Protein AF-A0A5J4R605-F1 (afdb_monomer_lite)

Structure (mmCIF, N/CA/C/O backbone):
data_AF-A0A5J4R605-F1
#
_entry.id   AF-A0A5J4R605-F1
#
loop_
_atom_site.group_PDB
_atom_site.id
_atom_site.type_symbol
_atom_site.label_atom_id
_atom_site.label_alt_id
_atom_site.label_comp_id
_atom_site.label_asym_id
_atom_site.label_entity_id
_atom_site.label_seq_id
_atom_site.pdbx_PDB_ins_code
_atom_site.Cartn_x
_atom_site.Cartn_y
_atom_site.Cartn_z
_atom_site.occupancy
_atom_site.B_iso_or_equiv
_atom_site.auth_seq_id
_atom_site.auth_comp_id
_atom_site.auth_asym_id
_atom_site.auth_atom_id
_atom_site.pdbx_PDB_model_num
ATOM 1 N N . MET A 1 1 ? 9.874 -11.405 -16.728 1.00 49.28 1 MET A N 1
ATOM 2 C CA . MET A 1 1 ? 8.432 -11.207 -16.455 1.00 49.28 1 MET A CA 1
ATOM 3 C C . MET A 1 1 ? 8.027 -11.418 -14.992 1.00 49.28 1 MET A C 1
ATOM 5 O O . MET A 1 1 ? 7.269 -10.596 -14.512 1.00 49.28 1 MET A O 1
ATOM 9 N N . LYS A 1 2 ? 8.553 -12.401 -14.240 1.00 59.91 2 LYS A N 1
ATOM 10 C CA . LYS A 1 2 ? 8.025 -12.756 -12.897 1.00 59.91 2 LYS A CA 1
ATOM 11 C C . LYS A 1 2 ? 8.135 -11.708 -11.766 1.00 59.91 2 LYS A C 1
ATOM 13 O O . LYS A 1 2 ? 7.339 -11.753 -10.839 1.00 59.91 2 LYS A O 1
ATOM 18 N N . HIS A 1 3 ? 9.092 -10.773 -11.793 1.00 62.06 3 HIS A N 1
ATOM 19 C CA . HIS A 1 3 ? 9.269 -9.828 -10.671 1.00 62.06 3 HIS A CA 1
ATOM 20 C C . HIS A 1 3 ? 8.166 -8.764 -10.561 1.00 62.06 3 HIS A C 1
ATOM 22 O O . HIS A 1 3 ? 7.829 -8.372 -9.448 1.00 62.06 3 HIS A O 1
ATOM 28 N N . ASN A 1 4 ? 7.579 -8.335 -11.683 1.00 75.62 4 ASN A N 1
ATOM 29 C CA . ASN A 1 4 ? 6.511 -7.334 -11.659 1.00 75.62 4 ASN A CA 1
ATOM 30 C C . ASN A 1 4 ? 5.209 -7.908 -11.069 1.00 75.62 4 ASN A C 1
ATOM 32 O O . ASN A 1 4 ? 4.538 -7.247 -10.287 1.00 75.62 4 ASN A O 1
ATOM 36 N N . GLU A 1 5 ? 4.891 -9.170 -11.366 1.00 86.31 5 GLU A N 1
ATOM 37 C CA . GLU A 1 5 ? 3.703 -9.848 -10.826 1.00 86.31 5 GLU A CA 1
ATOM 38 C C . GLU A 1 5 ? 3.772 -9.983 -9.299 1.00 86.31 5 GLU A C 1
ATOM 40 O O . GLU A 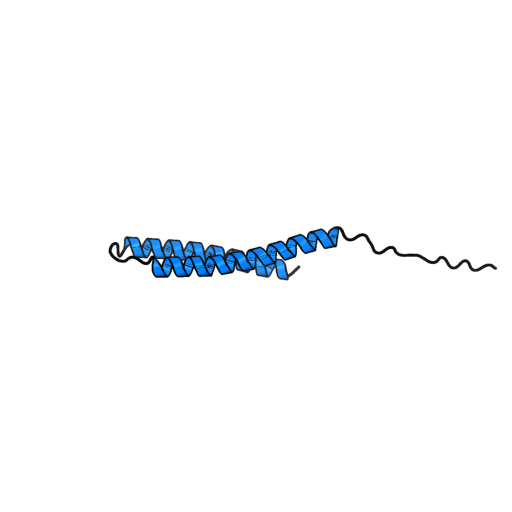1 5 ? 2.783 -9.739 -8.614 1.00 86.31 5 GLU A O 1
ATOM 45 N N . VAL A 1 6 ? 4.953 -10.301 -8.754 1.00 90.75 6 VAL A N 1
ATOM 46 C CA . VAL A 1 6 ? 5.154 -10.406 -7.300 1.00 90.75 6 VAL A CA 1
ATOM 47 C C . VAL A 1 6 ? 5.005 -9.045 -6.621 1.00 90.75 6 VAL A C 1
ATOM 49 O O . VAL A 1 6 ? 4.267 -8.938 -5.648 1.00 90.75 6 VAL A O 1
ATOM 52 N N . LEU A 1 7 ? 5.662 -7.998 -7.135 1.00 92.56 7 LEU A N 1
ATOM 53 C CA . LEU A 1 7 ? 5.563 -6.649 -6.562 1.00 92.56 7 LEU A CA 1
ATOM 54 C C . LEU A 1 7 ? 4.145 -6.080 -6.670 1.00 92.56 7 LEU A C 1
ATOM 56 O O . LEU A 1 7 ? 3.646 -5.499 -5.712 1.00 92.56 7 LEU A O 1
ATOM 60 N N . THR A 1 8 ? 3.472 -6.307 -7.799 1.00 92.38 8 THR A N 1
ATOM 61 C CA . THR A 1 8 ? 2.067 -5.923 -7.985 1.00 92.38 8 THR A CA 1
ATOM 62 C C . THR A 1 8 ? 1.164 -6.674 -7.007 1.00 92.38 8 THR A C 1
ATOM 64 O O . THR A 1 8 ? 0.293 -6.072 -6.389 1.00 92.38 8 THR A O 1
ATOM 67 N N . GLY A 1 9 ? 1.397 -7.974 -6.803 1.00 95.38 9 GLY A N 1
ATOM 68 C CA . GLY A 1 9 ? 0.660 -8.770 -5.822 1.00 95.38 9 GLY A CA 1
ATOM 69 C C . GLY A 1 9 ? 0.852 -8.273 -4.387 1.00 95.38 9 GLY A C 1
ATOM 70 O O . GLY A 1 9 ? -0.116 -8.188 -3.635 1.00 95.38 9 GLY A O 1
ATOM 71 N N . ILE A 1 10 ? 2.078 -7.889 -4.019 1.00 95.69 10 ILE A N 1
ATOM 72 C CA . ILE A 1 10 ? 2.364 -7.274 -2.716 1.00 95.69 10 ILE A CA 1
ATOM 73 C C . ILE A 1 10 ? 1.635 -5.934 -2.587 1.00 95.69 10 ILE A C 1
ATOM 75 O O . ILE A 1 10 ? 1.011 -5.695 -1.559 1.00 95.69 10 ILE A O 1
ATOM 79 N N . LEU A 1 11 ? 1.667 -5.086 -3.619 1.00 95.62 11 LEU A N 1
ATOM 80 C CA . LEU A 1 11 ? 0.968 -3.800 -3.607 1.00 95.62 11 LEU A CA 1
ATOM 81 C C . LEU A 1 11 ? -0.535 -3.981 -3.357 1.00 95.62 11 LEU A C 1
ATOM 83 O O . LEU A 1 11 ? -1.089 -3.324 -2.482 1.00 95.62 11 LEU A O 1
ATOM 87 N N . VAL A 1 12 ? -1.171 -4.917 -4.068 1.00 96.44 12 VAL A N 1
ATOM 88 C CA . VAL A 1 12 ? -2.590 -5.250 -3.865 1.00 96.44 12 VAL A CA 1
ATOM 89 C C . VAL A 1 12 ? -2.845 -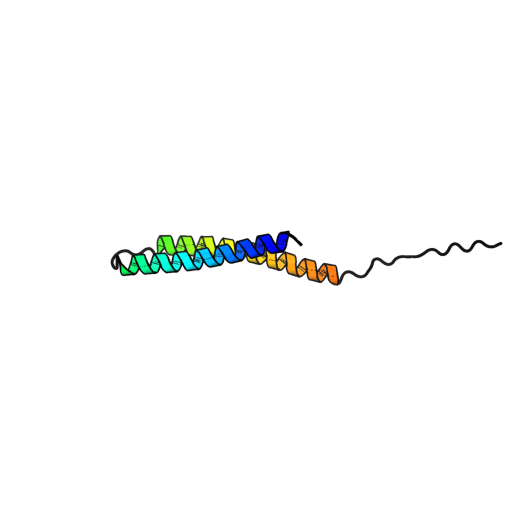5.685 -2.423 1.00 96.44 12 VAL A C 1
ATOM 91 O O . VAL A 1 12 ? -3.763 -5.173 -1.789 1.00 96.44 12 VAL A O 1
ATOM 94 N N . LYS A 1 13 ? -2.005 -6.570 -1.873 1.00 97.31 13 LYS A N 1
ATOM 95 C CA . LYS A 1 13 ? -2.146 -7.040 -0.489 1.00 97.31 13 LYS A CA 1
ATOM 96 C C . LYS A 1 13 ? -1.980 -5.922 0.540 1.00 97.31 13 LYS A C 1
ATOM 98 O O . LYS A 1 13 ? -2.700 -5.917 1.528 1.00 97.31 13 LYS A O 1
ATOM 103 N N . LEU A 1 14 ? -1.078 -4.968 0.316 1.00 97.38 14 LEU A N 1
ATOM 104 C CA . LEU A 1 14 ? -0.920 -3.810 1.202 1.00 97.38 14 LEU A CA 1
ATOM 105 C C . LEU A 1 14 ? -2.167 -2.915 1.191 1.00 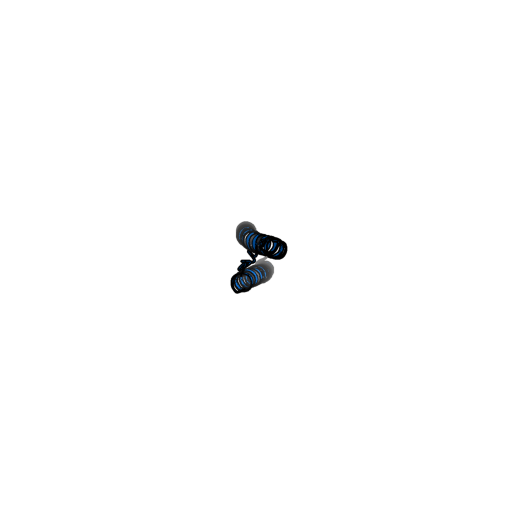97.38 14 LEU A C 1
ATOM 107 O O . LEU A 1 14 ? -2.614 -2.497 2.255 1.00 97.38 14 LEU A O 1
ATOM 111 N N . CYS A 1 15 ? -2.763 -2.681 0.019 1.00 95.62 15 CYS A N 1
ATOM 112 C CA . CYS A 1 15 ? -4.020 -1.936 -0.090 1.00 95.62 15 CYS A CA 1
ATOM 113 C C . CYS A 1 15 ? -5.200 -2.679 0.560 1.00 95.62 15 CYS A C 1
ATOM 115 O O . CYS A 1 15 ? -6.052 -2.057 1.188 1.00 95.62 15 CYS A O 1
ATOM 117 N N . GLU A 1 16 ? -5.266 -4.006 0.429 1.00 97.31 16 GLU A N 1
ATOM 118 C CA . GLU A 1 16 ? -6.260 -4.825 1.139 1.00 97.31 16 GLU A CA 1
ATOM 119 C C . GLU A 1 16 ? -6.088 -4.704 2.660 1.00 97.31 16 GLU A C 1
ATOM 121 O O . GLU A 1 16 ? -7.060 -4.419 3.353 1.00 97.31 16 GLU A O 1
ATOM 126 N N . CYS A 1 17 ? -4.855 -4.811 3.171 1.00 96.38 17 CYS A N 1
ATOM 127 C CA . CYS A 1 17 ? -4.558 -4.632 4.595 1.00 96.38 17 CYS A CA 1
ATOM 128 C C . CYS A 1 17 ? -4.986 -3.255 5.122 1.00 96.38 17 CYS A C 1
ATOM 130 O O . CYS A 1 17 ? -5.521 -3.165 6.225 1.00 96.38 17 CYS A O 1
ATOM 132 N N . GLU A 1 18 ? -4.743 -2.184 4.362 1.00 95.44 18 GLU A N 1
ATOM 133 C CA . GLU A 1 18 ? -5.164 -0.828 4.734 1.00 95.44 18 GLU A CA 1
ATOM 134 C C . GLU A 1 18 ? -6.691 -0.731 4.860 1.00 95.44 18 GLU A C 1
ATOM 136 O O . GLU A 1 18 ? -7.201 -0.251 5.874 1.00 95.44 18 GLU A O 1
ATOM 141 N N . ASN A 1 19 ? -7.425 -1.259 3.877 1.00 95.25 19 ASN A N 1
ATOM 142 C CA . ASN A 1 19 ? -8.888 -1.261 3.893 1.00 95.25 19 ASN A CA 1
ATOM 143 C C . ASN A 1 19 ? -9.459 -2.089 5.055 1.00 95.25 19 ASN A C 1
ATOM 145 O O . ASN A 1 19 ? -10.359 -1.625 5.756 1.00 95.25 19 ASN A O 1
ATOM 149 N N . GLU A 1 20 ? -8.925 -3.292 5.285 1.00 95.69 20 GLU A N 1
ATOM 150 C CA . GLU A 1 20 ? -9.355 -4.164 6.384 1.00 95.69 20 GLU A CA 1
ATOM 151 C C . GLU A 1 20 ? -9.096 -3.521 7.752 1.00 95.69 20 GLU A C 1
ATOM 153 O O . GLU A 1 20 ? -9.931 -3.617 8.653 1.00 95.69 20 GLU A O 1
ATOM 158 N N . PHE A 1 21 ? -7.963 -2.831 7.915 1.00 93.00 21 PHE A N 1
ATOM 159 C CA . PHE A 1 21 ? -7.654 -2.120 9.151 1.00 93.00 21 PHE A CA 1
ATOM 160 C C . PHE A 1 21 ? -8.648 -0.983 9.414 1.00 93.00 21 PHE A C 1
ATOM 162 O O . PHE A 1 21 ? -9.188 -0.894 10.516 1.00 93.00 21 PHE A O 1
ATOM 169 N N . ILE A 1 22 ? -8.949 -0.160 8.403 1.00 91.00 22 ILE A N 1
ATOM 170 C CA . ILE A 1 22 ? -9.939 0.926 8.510 1.00 91.00 22 ILE A CA 1
ATOM 171 C C . ILE A 1 22 ? -11.310 0.376 8.921 1.00 91.00 22 ILE A C 1
ATOM 173 O O . ILE A 1 22 ? -11.975 0.934 9.800 1.00 91.00 22 ILE A O 1
ATOM 177 N N . GLU A 1 23 ? -11.737 -0.735 8.318 1.00 93.00 23 GLU A N 1
ATOM 178 C CA . GLU A 1 23 ? -13.009 -1.376 8.653 1.00 93.00 23 GLU A CA 1
ATOM 179 C C . GLU A 1 23 ? -13.031 -1.872 10.107 1.00 93.00 23 GLU A C 1
ATOM 181 O O . GLU A 1 23 ? -14.003 -1.640 10.833 1.00 93.00 23 GLU A O 1
ATOM 186 N N . GLN A 1 24 ? -11.940 -2.484 10.573 1.00 90.69 24 GLN A N 1
ATOM 187 C CA . GLN A 1 24 ? -11.816 -2.934 11.959 1.00 90.69 24 GLN A CA 1
ATOM 188 C C . GLN A 1 24 ? -11.824 -1.770 12.953 1.00 90.69 24 GLN A C 1
ATOM 190 O O . GLN A 1 24 ? -12.548 -1.835 13.950 1.00 90.69 24 GLN A O 1
ATOM 195 N N . VAL A 1 25 ? -11.080 -0.693 12.680 1.00 87.81 25 VAL A N 1
ATOM 196 C CA . VAL A 1 25 ? -11.071 0.517 13.517 1.00 87.81 25 VAL A CA 1
ATOM 197 C C . VAL A 1 25 ? -12.480 1.085 13.631 1.00 87.81 25 VAL A C 1
ATOM 199 O O . VAL A 1 25 ? -12.949 1.341 14.740 1.00 87.81 25 VAL A O 1
ATOM 202 N N . LYS A 1 26 ? -13.206 1.191 12.513 1.00 88.50 26 LYS A N 1
ATOM 203 C CA . LYS A 1 26 ? -14.588 1.678 12.508 1.00 88.50 26 LYS A CA 1
ATOM 204 C C . LYS A 1 26 ? -15.498 0.845 13.416 1.00 88.50 26 LYS A C 1
ATOM 206 O O . LYS A 1 26 ? -16.183 1.409 14.266 1.00 88.50 26 LYS A O 1
ATOM 211 N N . ILE A 1 27 ? -15.473 -0.484 13.286 1.00 90.38 27 ILE A N 1
ATOM 212 C CA . ILE A 1 27 ? -16.298 -1.390 14.107 1.00 90.38 27 ILE A CA 1
ATOM 213 C C . ILE A 1 27 ? -15.952 -1.258 15.596 1.00 90.38 27 ILE A C 1
ATOM 215 O O . ILE A 1 27 ? -16.838 -1.293 16.455 1.00 90.38 27 ILE A O 1
ATOM 219 N N . ILE A 1 28 ? -14.667 -1.130 15.925 1.00 86.69 28 ILE A N 1
ATOM 220 C CA . ILE A 1 28 ? -14.214 -0.994 17.310 1.00 86.69 28 ILE A CA 1
ATOM 221 C C . ILE A 1 28 ? -14.679 0.342 17.898 1.00 86.69 28 ILE A C 1
ATOM 223 O O . ILE A 1 28 ? -15.234 0.345 19.000 1.00 86.69 28 ILE A O 1
ATOM 227 N N . CYS A 1 29 ? -14.518 1.444 17.163 1.00 85.81 29 CYS A N 1
ATOM 228 C CA . CYS A 1 29 ? -14.958 2.777 17.575 1.00 85.81 29 CYS A CA 1
ATOM 229 C C . CYS A 1 29 ? -16.482 2.852 17.756 1.00 85.81 29 CYS A C 1
ATOM 231 O O . CYS A 1 29 ? -16.955 3.446 18.723 1.00 85.81 29 CYS A O 1
ATOM 233 N N . GLU A 1 30 ? -17.260 2.195 16.886 1.00 88.75 30 GLU A N 1
ATOM 234 C CA . GLU A 1 30 ? -18.720 2.080 17.030 1.00 88.75 30 GLU A CA 1
ATOM 235 C C . GLU A 1 30 ? -19.123 1.325 18.308 1.00 88.75 30 GLU A C 1
ATOM 237 O O . GLU A 1 30 ? -20.121 1.664 18.946 1.00 88.75 30 GLU A O 1
ATOM 242 N N . ARG A 1 31 ? -18.351 0.304 18.703 1.00 88.00 31 ARG A N 1
ATOM 243 C CA . ARG A 1 31 ? -18.633 -0.514 19.895 1.00 88.00 31 ARG A CA 1
ATOM 244 C C . ARG A 1 31 ? -18.110 0.091 21.197 1.00 88.00 31 ARG A C 1
ATOM 246 O O . ARG A 1 31 ? -18.683 -0.188 22.246 1.00 88.00 31 ARG A O 1
ATOM 253 N N . ASN A 1 32 ? -17.040 0.884 21.150 1.00 87.00 32 ASN A N 1
ATOM 254 C CA . ASN A 1 32 ? -16.379 1.461 22.324 1.00 87.00 32 ASN A CA 1
ATOM 255 C C . ASN A 1 32 ? -16.053 2.950 22.102 1.00 87.00 32 ASN A C 1
ATOM 257 O O . ASN A 1 32 ? -14.888 3.305 21.926 1.00 87.00 32 ASN A O 1
ATOM 261 N N . PRO A 1 33 ? -17.053 3.846 22.171 1.00 80.81 33 PRO A N 1
ATOM 262 C CA . PRO A 1 33 ? -16.901 5.254 21.787 1.00 80.81 33 PRO A CA 1
ATOM 263 C C . PRO A 1 33 ? -15.992 6.077 22.715 1.00 80.81 33 PRO A C 1
ATOM 265 O O . PRO A 1 33 ? -15.649 7.210 22.399 1.00 80.81 33 PRO A O 1
ATOM 268 N N . THR A 1 34 ? -15.619 5.539 23.879 1.00 84.88 34 THR A N 1
ATOM 269 C CA . THR A 1 34 ? -14.716 6.197 24.836 1.00 84.88 34 THR A CA 1
ATOM 270 C C . THR A 1 34 ? -13.253 5.801 24.655 1.00 84.88 34 THR A C 1
ATOM 272 O O . THR A 1 34 ? -12.398 6.346 25.349 1.00 84.88 34 THR A O 1
ATOM 275 N N . VAL A 1 35 ? -12.959 4.821 23.796 1.00 78.81 35 VAL A N 1
ATOM 276 C CA . VAL A 1 35 ? -11.595 4.348 23.552 1.00 78.81 35 VAL A CA 1
ATOM 277 C C . VAL A 1 35 ? -11.088 4.969 22.260 1.00 78.81 35 VAL A C 1
ATOM 279 O O . VAL A 1 35 ? -11.693 4.793 21.207 1.00 78.81 35 VAL A O 1
ATOM 282 N N . THR A 1 36 ? -9.969 5.684 22.347 1.00 76.31 36 THR A N 1
ATOM 283 C CA . THR A 1 36 ? -9.251 6.207 21.184 1.00 76.31 36 THR A CA 1
ATOM 284 C C . THR A 1 36 ? -8.067 5.302 20.866 1.00 76.31 36 THR A C 1
ATOM 286 O O . THR A 1 36 ? -7.402 4.778 21.764 1.00 76.31 36 THR A O 1
ATOM 289 N N . TYR A 1 37 ? -7.820 5.092 19.576 1.00 78.75 37 TYR A N 1
ATOM 290 C CA . TYR A 1 37 ? -6.751 4.221 19.080 1.00 78.75 37 TYR A CA 1
ATOM 291 C C . TYR A 1 37 ? -5.706 4.990 18.274 1.00 78.75 37 TYR A C 1
ATOM 293 O O . TYR A 1 37 ? -4.894 4.369 17.595 1.00 78.75 37 TYR A O 1
ATOM 301 N N . ASP A 1 38 ? -5.683 6.317 18.400 1.00 83.75 38 ASP A N 1
ATOM 302 C CA . ASP A 1 38 ? -4.877 7.238 17.599 1.00 83.75 38 ASP A CA 1
ATOM 303 C C . ASP A 1 38 ? -3.404 6.814 17.518 1.00 83.75 38 ASP A C 1
ATOM 305 O O . ASP A 1 38 ? -2.815 6.813 16.444 1.00 83.75 38 ASP A O 1
ATOM 309 N N . ASP A 1 39 ? -2.801 6.373 18.626 1.00 85.69 39 ASP A N 1
ATOM 310 C CA . ASP A 1 39 ? -1.409 5.903 18.640 1.00 85.69 39 ASP A CA 1
ATOM 311 C C . ASP A 1 39 ? -1.190 4.614 17.831 1.00 85.69 39 ASP A C 1
ATOM 313 O O . ASP A 1 39 ? -0.138 4.435 17.212 1.00 85.69 39 ASP A O 1
ATOM 317 N N . TYR A 1 40 ? -2.153 3.692 17.847 1.00 85.19 40 TYR A N 1
ATOM 318 C CA . TYR A 1 40 ? -2.086 2.438 17.091 1.00 85.19 40 TYR A CA 1
ATOM 319 C C . TYR A 1 40 ? -2.387 2.671 15.614 1.00 85.19 40 TYR A C 1
ATOM 321 O O . TYR A 1 40 ? -1.692 2.133 14.756 1.00 85.19 40 TYR A O 1
ATOM 329 N N . GLU A 1 41 ? -3.378 3.511 15.334 1.00 88.94 41 GLU A N 1
ATOM 330 C CA . GLU A 1 41 ? -3.756 3.941 13.995 1.00 88.94 41 GLU A CA 1
ATOM 331 C C . GLU A 1 41 ? -2.606 4.702 13.319 1.00 88.94 41 GLU A C 1
ATOM 333 O O . GLU A 1 41 ? -2.182 4.334 12.225 1.00 88.94 41 GLU A O 1
ATOM 338 N N . ASN A 1 42 ? -1.984 5.658 14.015 1.00 90.81 42 ASN A N 1
ATOM 339 C CA . ASN A 1 42 ? -0.814 6.382 13.515 1.00 90.81 42 ASN A CA 1
ATOM 340 C C . ASN A 1 42 ? 0.373 5.455 13.226 1.00 90.81 42 ASN A C 1
ATOM 342 O O . ASN A 1 42 ? 1.039 5.599 12.197 1.00 90.81 42 ASN A O 1
ATOM 346 N N . LYS A 1 43 ? 0.654 4.487 14.111 1.00 93.50 43 LYS A N 1
ATOM 347 C CA . LYS A 1 43 ? 1.723 3.497 13.888 1.00 93.50 43 LYS A CA 1
ATOM 348 C C . LYS A 1 43 ? 1.430 2.609 12.686 1.00 93.50 43 LYS A C 1
ATOM 350 O O . LYS A 1 43 ? 2.338 2.354 11.896 1.00 93.50 43 LYS A O 1
ATOM 355 N N . PHE A 1 44 ? 0.184 2.158 12.543 1.00 93.62 44 PHE A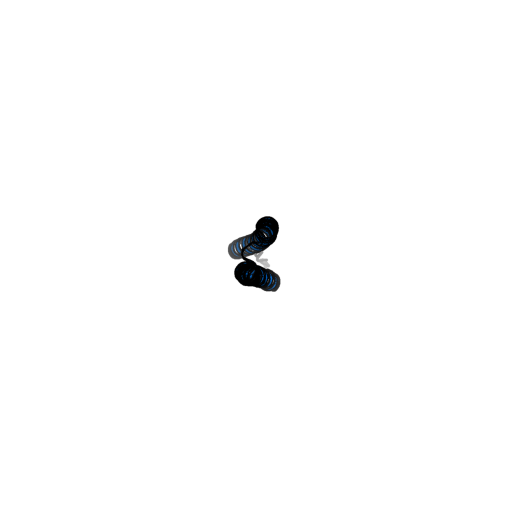 N 1
ATOM 356 C CA . PHE A 1 44 ? -0.237 1.366 11.395 1.00 93.62 44 PHE A CA 1
ATOM 357 C C . PHE A 1 44 ? -0.073 2.156 10.095 1.00 93.62 44 PHE A C 1
ATOM 359 O O . PHE A 1 44 ? 0.616 1.678 9.196 1.00 93.62 44 PHE A O 1
ATOM 366 N N . TYR A 1 45 ? -0.607 3.380 10.014 1.00 93.62 45 TYR A N 1
ATOM 367 C CA . TYR A 1 45 ? -0.499 4.199 8.803 1.00 93.62 45 TYR A CA 1
ATOM 368 C C . TYR A 1 45 ? 0.941 4.572 8.455 1.00 93.62 45 TYR A C 1
ATOM 370 O O . TYR A 1 45 ? 1.303 4.603 7.281 1.00 93.62 45 TYR A O 1
ATOM 378 N N . THR A 1 46 ? 1.788 4.796 9.461 1.00 95.94 46 THR A N 1
ATOM 379 C CA . THR A 1 46 ? 3.221 5.015 9.228 1.00 95.94 46 THR A CA 1
ATOM 380 C C . THR A 1 46 ? 3.851 3.774 8.591 1.00 95.94 46 THR A C 1
ATOM 382 O O . THR A 1 46 ? 4.448 3.868 7.521 1.00 95.94 46 THR A O 1
ATOM 385 N N . GLY A 1 47 ? 3.662 2.594 9.192 1.00 96.50 47 GLY A N 1
ATOM 386 C CA . GLY A 1 47 ? 4.270 1.355 8.701 1.00 96.50 47 GLY A CA 1
ATOM 387 C C . GLY A 1 47 ? 3.728 0.899 7.343 1.00 96.50 47 GLY A C 1
ATOM 388 O O . GLY A 1 47 ? 4.503 0.498 6.472 1.00 96.50 47 GLY A O 1
ATOM 389 N N . ILE A 1 48 ? 2.412 0.985 7.121 1.00 96.75 48 ILE A N 1
ATOM 390 C CA . ILE A 1 48 ? 1.812 0.636 5.826 1.00 96.75 48 ILE A CA 1
ATOM 391 C C . ILE A 1 48 ? 2.245 1.633 4.744 1.00 96.75 48 ILE A C 1
ATOM 393 O O . ILE A 1 48 ? 2.560 1.216 3.631 1.00 96.75 48 ILE A O 1
ATOM 397 N N . GLY A 1 49 ? 2.361 2.923 5.080 1.00 96.12 49 GLY A N 1
ATOM 398 C CA . GLY A 1 49 ? 2.841 3.965 4.177 1.00 96.12 49 GLY A CA 1
ATOM 399 C C . GLY A 1 49 ? 4.291 3.743 3.744 1.00 96.12 49 GLY A C 1
ATOM 400 O O . GLY A 1 49 ? 4.599 3.835 2.555 1.00 96.12 49 GLY A O 1
ATOM 401 N N . GLU A 1 50 ? 5.174 3.373 4.674 1.00 97.62 50 GLU A N 1
ATOM 402 C CA . GLU A 1 50 ? 6.555 2.978 4.362 1.00 97.62 50 GLU A CA 1
ATOM 403 C C . GLU A 1 50 ? 6.599 1.768 3.417 1.00 97.62 50 GLU A C 1
ATOM 405 O O . GLU A 1 50 ? 7.352 1.768 2.438 1.00 97.62 50 GLU A O 1
ATOM 410 N N . CYS A 1 51 ? 5.749 0.763 3.653 1.00 97.19 51 CYS A N 1
ATOM 411 C CA . CYS A 1 51 ? 5.656 -0.419 2.796 1.00 97.19 51 CYS A CA 1
ATOM 412 C C . CYS A 1 51 ? 5.154 -0.076 1.384 1.00 97.19 51 CYS A C 1
ATOM 414 O O . CYS A 1 51 ? 5.760 -0.496 0.395 1.00 97.19 51 CYS A O 1
ATOM 416 N N . LEU A 1 52 ? 4.075 0.707 1.278 1.00 96.88 52 LEU A N 1
ATOM 417 C CA . LEU A 1 52 ? 3.504 1.158 0.005 1.00 96.88 52 LEU A CA 1
ATOM 418 C C . LEU A 1 52 ? 4.514 1.989 -0.792 1.00 96.88 52 LEU A C 1
ATOM 420 O O . LEU A 1 52 ? 4.687 1.768 -1.991 1.00 96.88 52 LEU A O 1
ATOM 424 N N . SER A 1 53 ? 5.228 2.893 -0.118 1.00 97.06 53 SER A N 1
ATOM 425 C CA . SER A 1 53 ? 6.273 3.721 -0.722 1.00 97.06 53 SER A CA 1
ATOM 426 C C . SER A 1 53 ? 7.418 2.871 -1.279 1.00 97.06 53 SER A C 1
ATOM 428 O O . SER A 1 53 ? 7.793 3.020 -2.444 1.00 97.06 53 SER A O 1
ATOM 430 N N . ALA A 1 54 ? 7.927 1.915 -0.496 1.00 96.81 54 ALA A N 1
ATOM 431 C CA . ALA A 1 54 ? 9.004 1.027 -0.929 1.00 96.81 54 ALA A CA 1
ATOM 432 C C . ALA A 1 54 ? 8.599 0.168 -2.138 1.00 96.81 54 ALA A C 1
ATOM 434 O O . ALA A 1 54 ? 9.335 0.088 -3.124 1.00 96.81 54 ALA A O 1
ATOM 435 N N . VAL A 1 55 ? 7.417 -0.452 -2.098 1.00 96.19 55 VAL A N 1
ATOM 436 C CA . VAL A 1 55 ? 6.920 -1.281 -3.206 1.00 96.19 55 VAL A CA 1
ATOM 437 C C . VAL A 1 55 ? 6.674 -0.430 -4.453 1.00 96.19 55 VAL A C 1
ATOM 439 O O . VAL A 1 55 ? 7.099 -0.815 -5.545 1.00 96.19 55 VAL A O 1
ATOM 442 N N . GLY A 1 56 ? 6.069 0.750 -4.297 1.00 95.06 56 GLY A N 1
ATOM 443 C CA . GLY A 1 56 ? 5.857 1.705 -5.383 1.00 95.06 56 GLY A CA 1
ATOM 444 C C . GLY A 1 56 ? 7.165 2.148 -6.040 1.00 95.06 56 GLY A C 1
ATOM 445 O O . GLY A 1 56 ? 7.259 2.157 -7.269 1.00 95.06 56 GLY A O 1
ATOM 446 N N . PHE A 1 57 ? 8.202 2.424 -5.244 1.00 95.38 57 PHE A N 1
ATOM 447 C CA . PHE A 1 57 ? 9.538 2.743 -5.748 1.00 95.38 57 PHE A CA 1
ATOM 448 C C . PHE A 1 57 ? 10.105 1.617 -6.622 1.00 95.38 57 PHE A C 1
ATOM 450 O O . PHE A 1 57 ? 10.537 1.872 -7.746 1.00 95.38 57 PHE A O 1
ATOM 457 N N . PHE A 1 58 ? 10.058 0.362 -6.161 1.00 94.31 58 PHE A N 1
ATOM 458 C CA . PHE A 1 58 ? 10.576 -0.770 -6.939 1.00 94.31 58 PHE A CA 1
ATOM 459 C C . PHE A 1 58 ? 9.796 -1.018 -8.235 1.00 94.31 58 PHE A C 1
ATOM 461 O O . PHE A 1 58 ? 10.400 -1.348 -9.259 1.00 94.31 58 PHE A O 1
ATOM 468 N N . ILE A 1 59 ? 8.472 -0.844 -8.214 1.00 94.00 59 ILE A N 1
ATOM 469 C CA . ILE A 1 59 ? 7.637 -0.933 -9.419 1.00 94.00 59 ILE A CA 1
ATOM 470 C C . ILE A 1 59 ? 8.016 0.178 -10.408 1.00 94.00 59 ILE A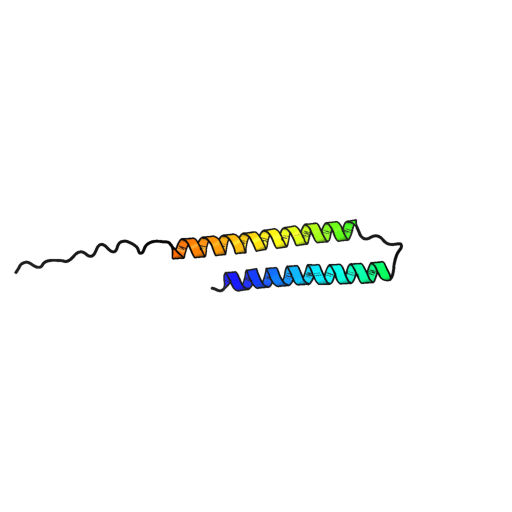 C 1
ATOM 472 O O . ILE A 1 59 ? 8.213 -0.100 -11.593 1.00 94.00 59 ILE A O 1
ATOM 476 N N . GLY A 1 60 ? 8.168 1.415 -9.927 1.00 92.81 60 GLY A N 1
ATOM 477 C CA . GLY A 1 60 ? 8.577 2.561 -10.739 1.00 92.81 60 GLY A CA 1
ATOM 478 C C . GLY A 1 60 ? 9.950 2.363 -11.382 1.00 92.81 60 GLY A C 1
ATOM 479 O O . GLY A 1 60 ? 10.084 2.486 -12.600 1.00 92.81 60 GLY A O 1
ATOM 480 N N . GLU A 1 61 ? 10.951 1.963 -10.595 1.00 93.88 61 GLU A N 1
ATOM 481 C CA . GLU A 1 61 ? 12.294 1.622 -11.082 1.00 93.88 61 GLU A CA 1
ATOM 482 C C . GLU A 1 61 ? 12.251 0.540 -12.167 1.00 93.88 61 GLU A C 1
ATOM 484 O O . GLU A 1 61 ? 12.917 0.643 -13.202 1.00 93.88 61 GLU A O 1
ATOM 489 N N . TRP A 1 62 ? 11.449 -0.506 -11.958 1.00 90.38 62 TRP A N 1
ATOM 490 C CA . TRP A 1 62 ? 11.286 -1.564 -12.946 1.00 90.38 62 TRP A CA 1
ATOM 491 C C . TRP A 1 62 ? 10.653 -1.046 -14.246 1.00 90.38 62 TRP A C 1
ATOM 493 O O . TRP A 1 62 ? 11.130 -1.385 -15.336 1.00 90.38 62 TRP A O 1
ATOM 503 N N . ALA A 1 63 ? 9.618 -0.209 -14.150 1.00 89.94 63 ALA A N 1
ATOM 504 C CA . ALA A 1 63 ? 8.945 0.371 -15.308 1.00 89.94 63 ALA A CA 1
ATOM 505 C C . ALA A 1 63 ? 9.900 1.260 -16.121 1.00 89.94 63 ALA A C 1
ATOM 507 O O . ALA A 1 63 ? 10.021 1.081 -17.334 1.00 89.94 63 ALA A O 1
ATOM 508 N N . ILE A 1 64 ? 10.652 2.139 -15.451 1.00 92.12 64 ILE A N 1
ATOM 509 C CA . ILE A 1 64 ? 11.646 3.021 -16.080 1.00 92.12 64 ILE A CA 1
ATOM 510 C C . ILE A 1 64 ? 12.709 2.201 -16.815 1.00 92.12 64 ILE A C 1
ATOM 512 O O . ILE A 1 64 ? 12.976 2.437 -17.993 1.00 92.12 64 ILE A O 1
ATOM 516 N N . ARG A 1 65 ? 13.285 1.187 -16.156 1.00 89.75 65 ARG A N 1
ATOM 517 C CA . ARG A 1 65 ? 14.306 0.319 -16.769 1.00 89.75 65 ARG A CA 1
ATOM 518 C C . ARG A 1 65 ? 13.772 -0.461 -17.962 1.00 89.75 65 ARG A C 1
ATOM 520 O O . ARG A 1 65 ? 14.518 -0.713 -18.903 1.00 89.75 65 ARG A O 1
ATOM 527 N N . THR A 1 66 ? 12.504 -0.859 -17.923 1.00 88.62 66 THR A N 1
ATOM 528 C CA . THR A 1 66 ? 11.864 -1.576 -19.032 1.00 88.62 66 THR A CA 1
ATOM 529 C C . THR A 1 66 ? 11.731 -0.676 -20.257 1.00 88.62 66 THR A C 1
ATOM 531 O O . THR A 1 66 ? 12.090 -1.096 -21.354 1.00 88.62 66 THR A O 1
ATOM 534 N N . VAL A 1 67 ? 11.299 0.575 -20.067 1.00 87.81 67 VAL A N 1
ATOM 535 C CA . VAL A 1 67 ? 11.236 1.573 -21.146 1.00 87.81 67 VAL A CA 1
ATOM 536 C C . VAL A 1 67 ? 12.630 1.868 -21.695 1.00 87.81 67 VAL A C 1
ATOM 538 O O . VAL A 1 67 ? 12.820 1.839 -22.906 1.00 87.81 67 VAL A O 1
ATOM 541 N N . TYR A 1 68 ? 13.617 2.079 -20.821 1.00 88.06 68 TYR A N 1
ATOM 542 C CA . TYR A 1 68 ? 14.988 2.373 -21.240 1.00 88.06 68 TYR A CA 1
ATOM 543 C C . TYR A 1 68 ? 15.590 1.244 -22.088 1.00 88.06 68 TYR A C 1
ATOM 545 O O . TYR A 1 68 ? 16.128 1.502 -23.158 1.00 88.06 68 TYR A O 1
ATOM 553 N N . LYS A 1 69 ? 15.421 -0.017 -21.667 1.00 87.00 69 LYS A N 1
ATOM 554 C CA . LYS A 1 69 ? 15.868 -1.187 -22.442 1.00 87.00 69 LYS A CA 1
ATOM 555 C C . LYS A 1 69 ? 15.182 -1.311 -23.798 1.00 87.00 69 LYS A C 1
ATOM 557 O O . LYS A 1 69 ? 15.808 -1.751 -24.749 1.00 87.00 69 LYS A O 1
ATOM 562 N N . ALA A 1 70 ? 13.906 -0.945 -23.898 1.00 85.19 70 ALA A N 1
ATOM 563 C CA . ALA A 1 70 ? 13.196 -0.958 -25.176 1.00 85.19 70 ALA A CA 1
ATOM 564 C C . ALA A 1 70 ? 13.683 0.141 -26.140 1.00 85.19 70 ALA A C 1
ATOM 566 O O . ALA A 1 70 ? 13.434 0.053 -27.338 1.00 85.19 70 ALA A O 1
ATOM 567 N N . MET A 1 71 ? 14.354 1.172 -25.617 1.00 85.75 71 MET A N 1
ATOM 568 C CA . MET A 1 71 ? 14.949 2.264 -26.388 1.00 85.75 71 MET A CA 1
ATOM 569 C C . MET A 1 71 ? 16.440 2.057 -26.680 1.00 85.75 71 MET A C 1
ATOM 571 O O . MET A 1 71 ? 17.009 2.861 -27.420 1.00 85.75 71 MET A O 1
ATOM 575 N N . GLU A 1 72 ? 17.089 1.030 -26.112 1.00 80.44 72 GLU A N 1
ATOM 576 C CA . GLU A 1 72 ? 18.486 0.736 -26.436 1.00 80.44 72 GLU A CA 1
ATOM 577 C C . GLU A 1 72 ? 18.590 0.397 -27.931 1.00 80.44 72 GLU A C 1
ATOM 579 O O . GLU A 1 72 ? 17.895 -0.509 -28.402 1.00 80.44 72 GLU A O 1
ATOM 584 N N . PRO A 1 73 ? 19.417 1.130 -28.701 1.00 69.38 73 PRO A N 1
ATOM 585 C CA . PRO A 1 73 ? 19.605 0.828 -30.110 1.00 69.38 73 PRO A CA 1
ATOM 586 C C . PRO A 1 73 ? 20.180 -0.580 -30.250 1.00 69.38 73 PRO A C 1
ATOM 588 O O . PRO A 1 73 ? 21.005 -0.999 -29.431 1.00 69.38 73 PRO A O 1
ATOM 591 N N . GLU A 1 74 ? 19.770 -1.299 -31.300 1.00 66.31 74 GLU A N 1
ATOM 592 C CA . GLU A 1 74 ? 20.398 -2.581 -31.605 1.00 66.31 74 GLU A CA 1
ATOM 593 C C . GLU A 1 74 ? 21.917 -2.382 -31.701 1.00 66.31 74 GLU A C 1
ATOM 595 O O . GLU A 1 74 ? 22.371 -1.395 -32.298 1.00 66.31 74 GLU A O 1
ATOM 600 N N . PRO A 1 75 ? 22.717 -3.267 -31.079 1.00 70.19 75 PRO A N 1
ATOM 601 C CA . PRO A 1 75 ? 24.162 -3.145 -31.136 1.00 70.19 75 PRO A CA 1
ATOM 602 C C . PRO A 1 75 ? 24.568 -3.080 -32.605 1.00 70.19 75 PRO A C 1
ATOM 604 O O . PRO A 1 75 ? 24.168 -3.940 -33.384 1.00 70.19 75 PRO A O 1
ATOM 607 N N . ASN A 1 76 ? 25.338 -2.055 -32.987 1.00 65.62 76 ASN A N 1
ATOM 608 C CA . ASN A 1 76 ? 25.856 -1.918 -34.346 1.00 65.62 76 ASN A CA 1
ATOM 609 C C . ASN A 1 76 ? 26.617 -3.200 -34.718 1.00 65.62 76 ASN A C 1
ATOM 611 O O . ASN A 1 76 ? 27.776 -3.379 -34.339 1.00 65.62 76 ASN A O 1
ATOM 615 N N . VAL A 1 77 ? 25.961 -4.101 -35.451 1.00 68.19 77 VAL A N 1
ATOM 616 C CA . VAL A 1 77 ? 26.582 -5.312 -35.979 1.00 68.19 77 VAL A CA 1
ATOM 617 C C . VAL A 1 77 ? 27.435 -4.880 -37.165 1.00 68.19 77 VAL A C 1
ATOM 619 O O . VAL A 1 77 ? 26.956 -4.734 -38.289 1.00 68.19 77 VAL A O 1
ATOM 622 N N . ILE A 1 78 ? 28.719 -4.630 -36.913 1.00 73.81 78 ILE A N 1
ATOM 623 C CA . ILE A 1 78 ? 29.693 -4.436 -37.987 1.00 73.81 78 ILE A CA 1
ATOM 624 C C . ILE A 1 78 ? 29.895 -5.801 -38.648 1.00 73.81 78 ILE A C 1
ATOM 626 O O . ILE A 1 78 ? 30.540 -6.689 -38.092 1.00 73.81 78 ILE A O 1
ATOM 630 N N . THR A 1 79 ? 29.303 -5.973 -39.827 1.00 68.88 79 THR A N 1
ATOM 631 C CA . THR A 1 79 ? 29.432 -7.197 -40.621 1.00 68.88 79 THR A CA 1
ATOM 632 C C . THR A 1 79 ? 30.656 -7.045 -41.519 1.00 68.88 79 THR A C 1
ATOM 634 O O . THR A 1 79 ? 30.682 -6.176 -42.388 1.00 68.88 79 THR A O 1
ATOM 637 N N . PHE A 1 80 ? 31.698 -7.846 -41.293 1.00 74.88 80 PHE A N 1
ATOM 638 C CA . PHE A 1 80 ? 32.867 -7.867 -42.171 1.00 74.88 80 PHE A CA 1
ATOM 639 C C . PHE A 1 80 ? 32.596 -8.812 -43.341 1.00 74.88 80 PHE A C 1
ATOM 641 O O . PHE A 1 80 ? 32.623 -10.030 -43.181 1.00 74.88 80 PHE A O 1
ATOM 648 N N . GLU A 1 81 ? 32.351 -8.259 -44.528 1.00 74.19 81 GLU A N 1
ATOM 649 C CA . GLU A 1 81 ? 32.344 -9.048 -45.758 1.00 74.19 81 GLU A CA 1
ATOM 650 C C . GLU A 1 81 ? 33.788 -9.401 -46.135 1.00 74.19 81 GLU A C 1
ATOM 652 O O . GLU A 1 81 ? 34.579 -8.542 -46.533 1.00 74.19 81 GLU A O 1
ATOM 657 N N . THR A 1 82 ? 34.159 -10.674 -45.996 1.00 72.25 82 THR A N 1
ATOM 658 C CA . THR A 1 82 ? 35.426 -11.179 -46.532 1.00 72.25 82 THR A CA 1
ATOM 659 C C . THR A 1 82 ? 35.290 -11.304 -48.046 1.00 72.25 82 THR A C 1
ATOM 661 O O . THR A 1 82 ? 34.643 -12.221 -48.545 1.00 72.25 82 THR A O 1
ATOM 664 N N . LYS A 1 83 ? 35.880 -10.369 -48.796 1.00 65.88 83 LYS A N 1
ATOM 665 C CA . LYS A 1 83 ? 36.068 -10.547 -50.239 1.00 65.88 83 LYS A CA 1
ATOM 666 C C . LYS A 1 83 ? 37.238 -11.500 -50.459 1.00 65.88 83 LYS A C 1
ATOM 668 O O . LYS A 1 83 ? 38.392 -11.100 -50.322 1.00 65.88 83 LYS A O 1
ATOM 673 N N . GLU A 1 84 ? 36.938 -12.752 -50.788 1.00 66.19 84 GLU A N 1
ATOM 674 C CA . GLU A 1 84 ? 37.917 -13.646 -51.404 1.00 66.19 84 GLU A CA 1
ATOM 675 C C . GLU A 1 84 ? 38.170 -13.147 -52.833 1.00 66.19 84 GLU A C 1
ATOM 677 O O . GLU A 1 84 ? 37.319 -13.261 -53.716 1.00 66.19 84 GLU A O 1
ATOM 682 N N . ASN A 1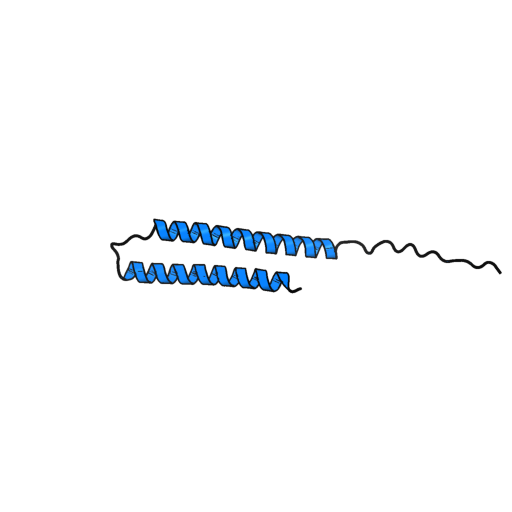 85 ? 39.323 -12.511 -53.043 1.00 60.84 85 ASN A N 1
ATOM 683 C CA . ASN A 1 85 ? 39.809 -12.211 -54.383 1.00 60.84 85 ASN A CA 1
ATOM 684 C C . ASN A 1 85 ? 40.369 -13.515 -54.971 1.00 60.84 85 ASN A C 1
ATOM 686 O O . ASN A 1 85 ? 41.413 -13.982 -54.513 1.00 60.84 85 ASN A O 1
ATOM 690 N N . ASN A 1 86 ? 39.652 -14.084 -55.944 1.00 58.38 86 ASN A N 1
ATOM 691 C CA . ASN A 1 86 ? 40.145 -15.151 -56.825 1.00 58.38 86 ASN A CA 1
ATOM 692 C C . ASN A 1 86 ? 41.258 -14.652 -57.750 1.00 58.38 86 ASN A C 1
ATOM 694 O O . ASN A 1 86 ? 41.149 -13.496 -58.224 1.00 58.38 86 ASN A O 1
#

Radius of gyration: 25.69 Å; chains: 1; bounding box: 59×22×82 Å

Foldseek 3Di:
DPPLVVLVVQLVVLVVVVVVVVVVLVVVCVVPVPDDPCVVNVVSCVVSVVVNVVSVVVNVVVVVVVVVVVPPPDPPPPDDDDDPDD

Organism: NCBI:txid433724

Sequence (86 aa):
MKHNEVLTGILVKLCECENEFIEQVKIICERNPTVTYDDYENKFYTGIGECLSAVGFFIGEWAIRTVYKAMEPEPNVITFETKENN

pLDDT: mean 86.05, std 11.36, range [49.28, 97.62]

Secondary structure (DSSP, 8-state):
-HHHHHHHHHHHHHHHHHHHHHHHHHHHHHH-TT---HHHHHHHHHHHHHHHHHHHHHHHHHHHHHHHHHHSPPP-----------